Protein AF-A0A7C3RP82-F1 (afdb_monomer)

pLDDT: mean 86.02, std 13.34, range [45.97, 96.69]

Radius of gyration: 14.66 Å; Cα contacts (8 Å, |Δi|>4): 328; chains: 1; bounding box: 41×36×33 Å

Mean predicted aligned error: 5.94 Å

Nearest PDB structures (foldseek):
  3d4e-assembly1_A  TM=3.404E-01  e=4.950E-01  Streptococcus mutans
  2iii-assembly1_A-2  TM=3.886E-01  e=8.144E-01  Aquifex aeolicus VF5
  2h36-assembly1_X  TM=4.918E-01  e=2.602E+00  Sulfolobus islandicus filamentous virus
  6mjp-assembly1_G  TM=3.524E-01  e=1.074E+00  Vibrio cholerae

Sequence (155 aa):
MPLLPSTRAGHPHVSSFLGVSFGESLDDVHEKYPTGREETSPYGAPAYRIDEVSAGNVRYNSVVYEFADGAGMQLVYARFAPGSADYLLKELKGALGEPVSMRSALGKAHDSVEATWLLPEGELVKYDSELDRLAILGPRGEGLREDIRLRDKLI

Secondary structure (DSSP, 8-state):
---EEEEETTEEEEEEETTEETT--HHHHHHH-TT-EEEE-TTS-EEEEEEEEEETTEEEEEEEEEEETTTEEEEEEEEE-GGGHHHHHHHHHHHH-S-SEEEEE-SSSS-EEEEEEE-TTS-EEEEETTTTEEEEE-TT-GGGHHHHHHHTT--

Solvent-accessible surface area (backbone atoms only — not comparable to full-atom values): 8392 Å² total; per-residue (Å²): 86,53,72,45,56,44,68,59,96,86,38,50,44,80,51,30,53,64,82,46,38,60,47,39,46,71,67,61,50,40,72,76,39,75,86,41,44,82,48,66,41,94,83,66,38,53,23,40,37,41,63,72,47,66,25,89,80,30,39,25,56,30,39,34,39,30,35,38,89,100,47,21,27,17,35,38,47,31,32,43,38,82,91,14,44,71,56,45,53,50,50,48,38,73,48,61,44,80,55,82,42,75,48,73,48,85,83,55,104,55,75,28,40,39,37,31,38,76,37,89,74,61,25,38,40,41,39,30,51,76,78,27,35,39,36,38,35,32,64,79,16,74,89,50,56,62,42,57,61,46,63,68,63,78,110

Structure (mmCIF, N/CA/C/O backbone):
data_AF-A0A7C3RP82-F1
#
_entry.id   AF-A0A7C3RP82-F1
#
loop_
_atom_site.group_PDB
_atom_site.id
_atom_site.type_symbol
_atom_site.label_atom_id
_atom_site.label_alt_id
_atom_site.label_comp_id
_atom_site.label_asym_id
_atom_site.label_entity_id
_atom_site.label_seq_id
_atom_site.pdbx_PDB_ins_code
_atom_site.Cartn_x
_atom_site.Cartn_y
_atom_site.Cartn_z
_atom_site.occupancy
_atom_site.B_iso_or_equiv
_atom_site.auth_seq_id
_atom_site.auth_comp_id
_atom_site.auth_asym_id
_atom_site.auth_atom_id
_atom_site.pdbx_PDB_model_num
ATOM 1 N N . MET A 1 1 ? -9.711 -1.316 -9.323 1.00 46.00 1 MET A N 1
ATOM 2 C CA . MET A 1 1 ? -9.472 0.128 -9.100 1.00 46.00 1 MET A CA 1
ATOM 3 C C . MET A 1 1 ? -8.001 0.308 -8.760 1.00 46.00 1 MET A C 1
ATOM 5 O O . MET A 1 1 ? -7.582 -0.371 -7.838 1.00 46.00 1 MET A O 1
ATOM 9 N N . PRO A 1 2 ? -7.214 1.101 -9.506 1.00 46.34 2 PRO A N 1
ATOM 10 C CA . PRO A 1 2 ? -5.793 1.327 -9.206 1.00 46.34 2 PRO A CA 1
ATOM 11 C C . PRO A 1 2 ? -5.599 2.117 -7.903 1.00 46.34 2 PRO A C 1
ATOM 13 O O . PRO A 1 2 ? -6.561 2.661 -7.358 1.00 46.34 2 PRO A O 1
ATOM 16 N N . LEU A 1 3 ? -4.355 2.169 -7.410 1.00 53.47 3 LEU A N 1
ATOM 17 C CA . LEU A 1 3 ? -3.883 3.230 -6.512 1.00 53.47 3 LEU A CA 1
ATOM 18 C C . LEU A 1 3 ? -4.456 4.564 -6.999 1.00 53.47 3 LEU A C 1
ATOM 20 O O . LEU A 1 3 ? -4.248 4.915 -8.159 1.00 53.47 3 LEU A O 1
ATOM 24 N N . LEU A 1 4 ? -5.191 5.285 -6.151 1.00 54.09 4 LEU A N 1
ATOM 25 C CA . LEU A 1 4 ? -5.637 6.639 -6.471 1.00 54.09 4 LEU A CA 1
ATOM 26 C C . LEU A 1 4 ? -4.710 7.619 -5.746 1.00 54.09 4 LEU A C 1
ATOM 28 O O . LEU A 1 4 ? -5.020 8.056 -4.628 1.00 54.09 4 LEU A O 1
ATOM 32 N N . PRO A 1 5 ? -3.551 7.961 -6.345 1.00 50.88 5 PRO A N 1
ATOM 33 C CA . PRO A 1 5 ? -2.870 9.176 -5.950 1.00 50.88 5 PRO A CA 1
ATOM 34 C C . PRO A 1 5 ? -3.846 10.316 -6.199 1.00 50.88 5 PRO A C 1
ATOM 36 O O . PRO A 1 5 ? -4.423 10.457 -7.278 1.00 50.88 5 PRO A O 1
ATOM 39 N N . SER A 1 6 ? -4.058 11.113 -5.173 1.00 53.56 6 SER A N 1
ATOM 40 C CA . SER A 1 6 ? -4.720 12.390 -5.350 1.00 53.56 6 SER A CA 1
ATOM 41 C C . SER A 1 6 ? -3.654 13.462 -5.153 1.00 53.56 6 SER A C 1
ATOM 43 O O . SER A 1 6 ? -2.613 13.234 -4.537 1.00 53.56 6 SER A O 1
ATOM 45 N N . THR A 1 7 ? -3.868 14.649 -5.701 1.00 49.59 7 THR A N 1
ATOM 46 C CA . THR A 1 7 ? -3.052 15.818 -5.366 1.00 49.59 7 THR A CA 1
ATOM 47 C C . THR A 1 7 ? -3.811 16.617 -4.324 1.00 49.59 7 THR A C 1
ATOM 49 O O . THR A 1 7 ? -4.919 17.077 -4.603 1.00 49.59 7 THR A O 1
ATOM 52 N N . ARG A 1 8 ? -3.246 16.795 -3.130 1.00 54.66 8 ARG A N 1
ATOM 53 C CA . ARG A 1 8 ? -3.816 17.677 -2.108 1.00 54.66 8 ARG A CA 1
ATOM 54 C C . ARG A 1 8 ? -2.920 18.895 -2.041 1.00 54.66 8 ARG A C 1
ATOM 56 O O . ARG A 1 8 ? -1.713 18.765 -1.885 1.00 54.66 8 ARG A O 1
ATOM 63 N N . ALA A 1 9 ? -3.501 20.068 -2.280 1.00 57.47 9 ALA A N 1
ATOM 64 C CA . ALA A 1 9 ? -2.766 21.334 -2.329 1.00 57.47 9 ALA A CA 1
ATOM 65 C C . ALA A 1 9 ? -1.531 21.331 -3.269 1.00 57.47 9 ALA A C 1
ATOM 67 O O . ALA A 1 9 ? -0.564 22.040 -3.018 1.00 57.47 9 ALA A O 1
ATOM 68 N N . GLY A 1 10 ? -1.555 20.542 -4.353 1.00 63.25 10 GLY A N 1
ATOM 69 C CA . GLY A 1 10 ? -0.448 20.453 -5.319 1.00 63.25 10 GLY A CA 1
ATOM 70 C C . GLY A 1 10 ? 0.678 19.479 -4.947 1.00 63.25 10 GLY A C 1
ATOM 71 O O . GLY A 1 10 ? 1.632 19.357 -5.710 1.00 63.25 10 GLY A O 1
ATOM 72 N N . HIS A 1 11 ? 0.558 18.755 -3.831 1.00 69.50 11 HIS A N 1
ATOM 73 C CA . HIS A 1 11 ? 1.520 17.738 -3.412 1.00 69.50 11 HIS A CA 1
ATOM 74 C C . HIS A 1 11 ? 0.978 16.313 -3.625 1.00 69.50 11 HIS A C 1
ATOM 76 O O . HIS A 1 11 ? -0.228 16.082 -3.443 1.00 69.50 11 HIS A O 1
ATOM 82 N N . PRO A 1 12 ? 1.840 15.355 -4.019 1.00 80.00 12 PRO A N 1
ATOM 83 C CA . PRO A 1 12 ? 1.461 13.949 -4.086 1.00 80.00 12 PRO A CA 1
ATOM 84 C C . PRO A 1 12 ? 1.156 13.425 -2.678 1.00 80.00 12 PRO A C 1
ATOM 86 O O . PRO A 1 12 ? 1.948 13.628 -1.760 1.00 80.00 12 PRO A O 1
ATOM 89 N N . HIS A 1 13 ? 0.021 12.744 -2.526 1.00 81.56 13 HIS A N 1
ATOM 90 C CA . HIS A 1 13 ? -0.364 12.030 -1.304 1.00 81.56 13 HIS A CA 1
ATOM 91 C C . HIS A 1 13 ? -1.051 10.710 -1.666 1.00 81.56 13 HIS A C 1
ATOM 93 O O .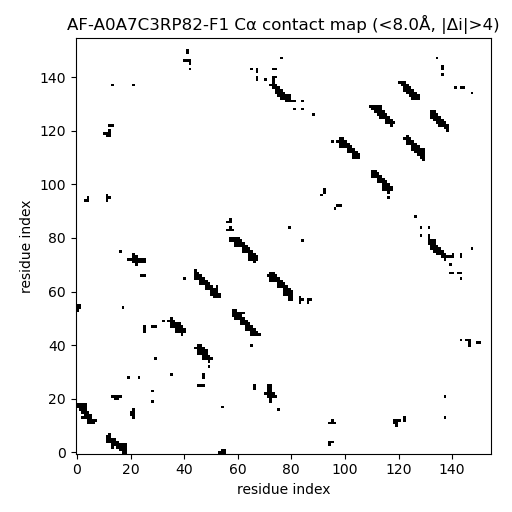 HIS A 1 13 ? -1.602 10.564 -2.767 1.00 81.56 13 HIS A O 1
ATOM 99 N N . VAL A 1 14 ? -1.049 9.748 -0.738 1.00 83.88 14 VAL A N 1
ATOM 100 C CA . VAL A 1 14 ? -1.800 8.498 -0.920 1.00 83.88 14 VAL A CA 1
ATOM 101 C C . VAL A 1 14 ? -3.121 8.592 -0.170 1.00 83.88 14 VAL A C 1
ATOM 103 O O . VAL A 1 14 ? -3.167 8.559 1.053 1.00 83.88 14 VAL A O 1
ATOM 106 N N . SER A 1 15 ? -4.215 8.707 -0.921 1.00 86.56 15 SER A N 1
ATOM 107 C CA . SER A 1 15 ? -5.563 8.826 -0.348 1.00 86.56 15 SER A CA 1
ATOM 108 C C . SER A 1 15 ? -6.221 7.470 -0.086 1.00 86.56 15 SER A C 1
ATOM 110 O O . SER A 1 15 ? -6.952 7.300 0.888 1.00 86.56 15 SER A O 1
ATOM 112 N N . SER A 1 16 ? -5.950 6.488 -0.950 1.00 90.69 16 SER A N 1
ATOM 113 C CA . SER A 1 16 ? -6.555 5.160 -0.897 1.00 90.69 16 SER A CA 1
ATOM 114 C C . SER A 1 16 ? -5.736 4.115 -1.658 1.00 90.69 16 SER A C 1
ATOM 116 O O . SER A 1 16 ? -4.921 4.442 -2.526 1.00 90.69 16 SER A O 1
ATOM 118 N N . PHE A 1 17 ? -5.989 2.843 -1.357 1.00 92.25 17 PHE A N 1
ATOM 119 C CA . PHE A 1 17 ? -5.424 1.688 -2.043 1.00 92.25 17 PHE A CA 1
ATOM 120 C C . PHE A 1 17 ? -6.518 0.668 -2.366 1.00 92.25 17 PHE A C 1
ATOM 122 O O . PHE A 1 17 ? -7.190 0.165 -1.466 1.00 92.25 17 PHE A O 1
ATOM 129 N N . LEU A 1 18 ? -6.709 0.365 -3.656 1.00 91.94 18 LEU A N 1
ATOM 130 C CA . LEU A 1 18 ? -7.798 -0.495 -4.147 1.00 91.94 18 LEU A CA 1
ATOM 131 C C . LEU A 1 18 ? -9.172 -0.072 -3.591 1.00 91.94 18 LEU A C 1
ATOM 133 O O . LEU A 1 18 ? -9.977 -0.894 -3.168 1.00 91.94 18 LEU A O 1
ATOM 137 N N . GLY A 1 19 ? -9.436 1.234 -3.553 1.00 90.00 19 GLY A N 1
ATOM 138 C CA . GLY A 1 19 ? -10.70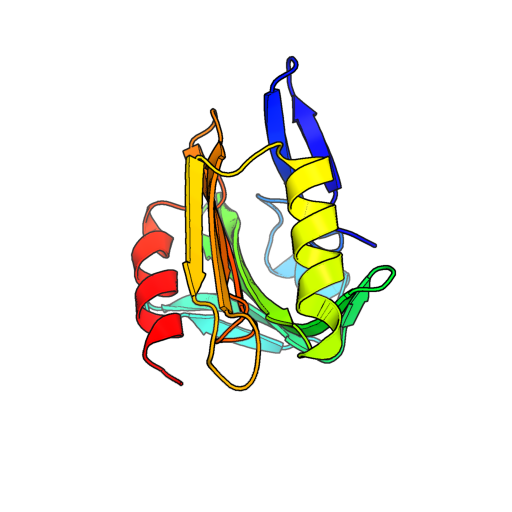2 1.778 -3.062 1.00 90.00 19 GLY A CA 1
ATOM 139 C C . GLY A 1 19 ? -10.871 1.788 -1.539 1.00 90.00 19 GLY A C 1
ATOM 140 O O . GLY A 1 19 ? -11.918 2.240 -1.091 1.00 90.00 19 GLY A O 1
ATOM 141 N N . VAL A 1 20 ? -9.885 1.339 -0.751 1.00 93.25 20 VAL A N 1
ATOM 142 C CA . VAL A 1 20 ? -9.858 1.505 0.715 1.00 93.25 20 VAL A CA 1
ATOM 143 C C . VAL A 1 20 ? -9.075 2.761 1.072 1.00 93.25 20 VAL A C 1
ATOM 145 O O . VAL A 1 20 ? -7.910 2.887 0.695 1.00 93.25 20 VAL A O 1
ATOM 148 N N . SER A 1 21 ? -9.698 3.694 1.781 1.00 94.62 21 SER A N 1
ATOM 149 C CA . SER A 1 21 ? -9.123 5.002 2.108 1.00 94.62 21 SER A CA 1
ATOM 150 C C . SER A 1 21 ? -8.275 4.952 3.373 1.00 94.62 21 SER A C 1
ATOM 152 O O . SER A 1 21 ? -8.630 4.279 4.337 1.00 94.62 21 SER A O 1
ATOM 154 N N . PHE A 1 22 ? -7.174 5.704 3.417 1.00 92.56 22 PHE A N 1
ATOM 155 C CA . PHE A 1 22 ? -6.432 5.879 4.668 1.00 92.56 22 PHE A CA 1
ATOM 156 C C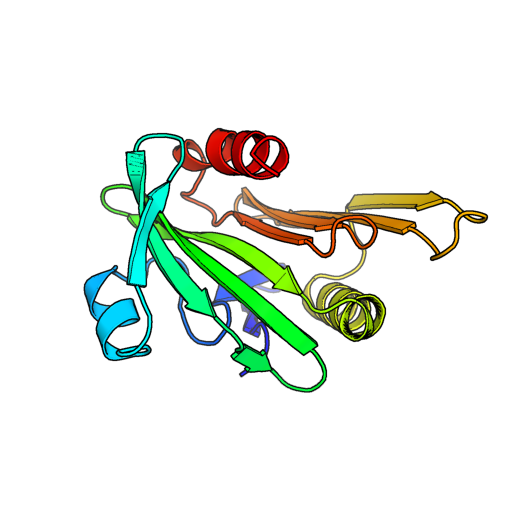 . PHE A 1 22 ? -7.333 6.583 5.689 1.00 92.56 22 PHE A C 1
ATOM 158 O O . PHE A 1 22 ? -7.786 7.703 5.457 1.00 92.56 22 PHE A O 1
ATOM 165 N N . GLY A 1 23 ? -7.609 5.924 6.815 1.00 93.94 23 GLY A N 1
ATOM 166 C CA . GLY A 1 23 ? -8.621 6.350 7.785 1.00 93.94 23 GLY A CA 1
ATOM 167 C C . GLY A 1 23 ? -9.929 5.558 7.776 1.00 93.94 23 GLY A C 1
ATOM 168 O O . GLY A 1 23 ? -10.723 5.734 8.694 1.00 93.94 23 GLY A O 1
ATOM 169 N N . GLU A 1 24 ? -10.146 4.692 6.787 1.00 95.50 24 GLU A N 1
ATOM 170 C CA . GLU A 1 24 ? -11.337 3.841 6.689 1.00 95.50 24 GLU A CA 1
ATOM 171 C C . GLU A 1 24 ? -11.346 2.769 7.792 1.00 95.50 24 GLU A C 1
ATOM 173 O O . GLU A 1 24 ? -10.284 2.293 8.207 1.00 95.50 24 GLU A O 1
ATOM 178 N N . SER A 1 25 ? -12.527 2.429 8.317 1.00 95.69 25 SER A N 1
ATOM 179 C CA . SER A 1 25 ? -12.650 1.476 9.425 1.00 95.69 25 SER A CA 1
ATOM 180 C C . SER A 1 25 ? -12.529 0.026 8.948 1.00 95.69 25 SER A C 1
ATOM 182 O O . SER A 1 25 ? -12.683 -0.266 7.764 1.00 95.69 25 SER A O 1
ATOM 184 N N . LEU A 1 26 ? -12.240 -0.896 9.871 1.00 94.38 26 LEU A N 1
ATOM 185 C CA . LEU A 1 26 ? -12.205 -2.329 9.559 1.00 94.38 26 LEU A CA 1
ATOM 186 C C . LEU A 1 26 ? -13.563 -2.822 9.039 1.00 94.38 26 LEU A C 1
ATOM 188 O O . LEU A 1 26 ? -13.599 -3.561 8.058 1.00 94.38 26 LEU A O 1
ATOM 192 N N . ASP A 1 27 ? -14.653 -2.359 9.651 1.00 94.31 27 ASP A N 1
ATOM 193 C CA . ASP A 1 27 ? -16.019 -2.734 9.281 1.00 94.31 27 ASP A CA 1
ATOM 194 C C . ASP A 1 27 ? -16.349 -2.292 7.845 1.00 94.31 27 ASP A C 1
ATOM 196 O O . ASP A 1 27 ? -16.819 -3.098 7.044 1.00 94.31 27 ASP A O 1
ATOM 200 N N . ASP A 1 28 ? -15.999 -1.057 7.468 1.00 94.88 28 ASP A N 1
ATOM 201 C CA . ASP A 1 28 ? -16.208 -0.554 6.100 1.00 94.88 28 ASP A CA 1
ATOM 202 C C . ASP A 1 28 ? -15.412 -1.370 5.061 1.00 94.88 28 ASP A C 1
ATOM 204 O O . ASP A 1 28 ? -15.894 -1.668 3.961 1.00 94.88 28 ASP A O 1
ATOM 208 N N . VAL A 1 29 ? -14.179 -1.763 5.406 1.00 94.44 29 VAL A N 1
ATOM 209 C CA . VAL A 1 29 ? -13.337 -2.600 4.539 1.00 94.44 29 VAL A CA 1
ATOM 210 C C . VAL A 1 29 ? -13.928 -3.997 4.387 1.00 94.44 29 VAL A C 1
ATOM 212 O O . VAL A 1 29 ? -13.935 -4.531 3.275 1.00 94.44 29 VAL A O 1
ATOM 215 N N . HIS A 1 30 ? -14.452 -4.567 5.472 1.00 94.31 30 HIS A N 1
ATOM 216 C CA . HIS A 1 30 ? -15.141 -5.851 5.458 1.00 94.31 30 HIS A CA 1
ATOM 217 C C . HIS A 1 30 ? -16.367 -5.800 4.538 1.00 94.31 30 HIS A C 1
ATOM 219 O O . HIS A 1 30 ? -16.529 -6.672 3.685 1.00 94.31 30 HIS A O 1
ATOM 225 N N . GLU A 1 31 ? -17.204 -4.764 4.645 1.00 94.25 31 GLU A N 1
ATOM 226 C CA . GLU A 1 31 ? -18.374 -4.594 3.774 1.00 94.25 31 GLU A CA 1
ATOM 227 C C . GLU A 1 31 ? -17.989 -4.489 2.292 1.00 94.25 31 GLU A C 1
ATOM 229 O O . GLU A 1 31 ? -18.664 -5.045 1.420 1.00 94.25 31 GLU A O 1
ATOM 234 N N . LYS A 1 32 ? -16.877 -3.807 1.995 1.00 93.25 32 LYS A N 1
ATOM 235 C CA . LYS A 1 32 ? -16.362 -3.644 0.629 1.00 93.25 32 LYS A CA 1
ATOM 236 C C . LYS A 1 32 ? -15.779 -4.936 0.056 1.00 93.25 32 LYS A C 1
ATOM 238 O O . LYS A 1 32 ? -15.882 -5.173 -1.149 1.00 93.25 32 LYS A O 1
ATOM 243 N N . TYR A 1 33 ? -15.177 -5.763 0.905 1.00 93.69 33 TYR A N 1
ATOM 244 C CA . TYR A 1 33 ? -14.505 -7.001 0.528 1.00 93.69 33 TYR A CA 1
ATOM 245 C C . TYR A 1 33 ? -14.983 -8.183 1.380 1.00 93.69 33 TYR A C 1
ATOM 247 O O . TYR A 1 33 ? -14.184 -8.754 2.112 1.00 93.69 33 TYR A O 1
ATOM 255 N N . PRO A 1 34 ? -16.240 -8.640 1.236 1.00 92.75 34 PRO A N 1
ATOM 256 C CA . PRO A 1 34 ? -16.841 -9.626 2.144 1.00 92.75 34 PRO A CA 1
ATOM 257 C C . PRO A 1 34 ? -16.182 -11.015 2.103 1.00 92.75 34 PRO A C 1
ATOM 259 O O . PRO A 1 34 ? -16.449 -11.859 2.952 1.00 92.75 34 PRO A O 1
ATOM 262 N N . THR A 1 35 ? -15.343 -11.285 1.100 1.00 93.00 35 THR A N 1
ATOM 263 C CA . THR A 1 35 ? -14.570 -12.530 0.972 1.00 93.00 35 THR A CA 1
ATOM 264 C C . THR A 1 35 ? -13.160 -12.426 1.552 1.00 93.00 35 THR A C 1
ATOM 266 O O . THR A 1 35 ? -12.386 -13.376 1.432 1.00 93.00 35 THR A O 1
ATOM 269 N N . GLY A 1 36 ? -12.783 -11.271 2.102 1.00 94.31 36 GLY A N 1
ATOM 270 C CA . GLY A 1 36 ? -11.526 -11.113 2.814 1.00 94.31 36 GLY A CA 1
ATOM 271 C C . GLY A 1 36 ? -11.550 -11.815 4.169 1.00 94.31 36 GLY A C 1
ATOM 272 O O . GLY A 1 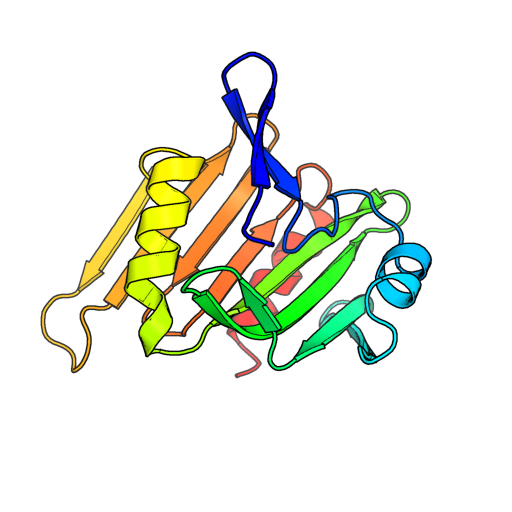36 ? -12.537 -12.430 4.574 1.00 94.31 36 GLY A O 1
ATOM 273 N N . ARG A 1 37 ? -10.424 -11.747 4.872 1.00 96.69 37 ARG A N 1
ATOM 274 C CA . ARG A 1 37 ? -10.274 -12.338 6.200 1.00 96.69 37 ARG A CA 1
ATOM 275 C C . ARG A 1 37 ? -9.645 -11.358 7.166 1.00 96.69 37 ARG A C 1
ATOM 277 O O . ARG A 1 37 ? -8.658 -10.703 6.840 1.00 96.69 37 ARG A O 1
ATOM 284 N N . GLU A 1 38 ? -10.188 -11.314 8.370 1.00 94.81 38 GLU A N 1
ATOM 285 C CA . GLU A 1 38 ? -9.531 -10.651 9.486 1.00 94.81 38 GLU A CA 1
ATOM 286 C C . GLU A 1 38 ? -8.276 -11.434 9.882 1.00 94.81 38 GLU A C 1
ATOM 288 O O . GLU A 1 38 ? -8.264 -12.665 9.945 1.00 94.81 38 GLU A O 1
ATOM 293 N N . GLU A 1 39 ? -7.202 -10.698 10.124 1.00 93.19 39 GLU A N 1
ATOM 294 C CA . GLU A 1 39 ? -5.927 -11.193 10.618 1.00 93.19 39 GLU A CA 1
ATOM 295 C C . GLU A 1 39 ? -5.459 -10.272 11.754 1.00 93.19 39 GLU A C 1
ATOM 297 O O . GLU A 1 39 ? -6.038 -9.222 12.035 1.00 93.19 39 GLU A O 1
ATOM 302 N N . THR A 1 40 ? -4.377 -10.656 12.41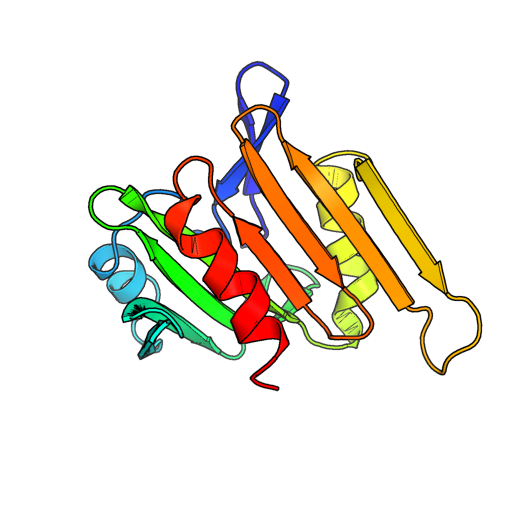6 1.00 88.50 40 THR A N 1
ATOM 303 C CA . THR A 1 40 ? -3.699 -9.801 13.388 1.00 88.50 40 THR A CA 1
ATOM 304 C C . THR A 1 40 ? -2.304 -9.500 12.866 1.00 88.50 40 THR A C 1
ATOM 306 O O . THR A 1 40 ? -1.605 -10.404 12.400 1.00 88.50 40 THR A O 1
ATOM 309 N N . SER A 1 41 ? -1.906 -8.228 12.901 1.00 82.94 41 SER A N 1
ATOM 310 C CA . SER A 1 41 ? -0.560 -7.812 12.527 1.00 82.94 41 SER A CA 1
ATOM 311 C C . SER A 1 41 ? 0.485 -8.462 13.441 1.00 82.94 41 SER A C 1
ATOM 313 O O . SER A 1 41 ? 0.159 -8.885 14.557 1.00 82.94 41 SER A O 1
ATOM 315 N N . PRO A 1 42 ? 1.760 -8.532 13.022 1.00 80.56 42 PRO A N 1
ATOM 316 C CA . PRO A 1 42 ? 2.830 -9.037 13.877 1.00 80.56 42 PRO A CA 1
ATOM 317 C C . PRO A 1 42 ? 2.908 -8.366 15.260 1.00 80.56 42 PRO A C 1
ATOM 319 O O . PRO A 1 42 ? 3.262 -9.042 16.226 1.00 80.56 42 PRO A O 1
ATOM 322 N N . TYR A 1 43 ? 2.562 -7.076 15.374 1.00 80.31 43 TYR A N 1
ATOM 323 C CA . TYR A 1 43 ? 2.512 -6.346 16.649 1.00 80.31 43 TYR A CA 1
ATOM 324 C C . TYR A 1 43 ? 1.132 -6.298 17.319 1.00 80.31 43 TYR A C 1
ATOM 326 O O . TYR A 1 43 ? 0.974 -5.632 18.343 1.00 80.31 43 TYR A O 1
ATOM 334 N N . GLY A 1 44 ? 0.145 -7.035 16.812 1.00 83.56 44 GLY A N 1
ATOM 335 C CA . GLY A 1 44 ? -1.164 -7.147 17.456 1.00 83.56 44 GLY A CA 1
ATOM 336 C C . GLY A 1 44 ? -2.225 -6.178 16.939 1.00 83.56 44 GLY A C 1
ATOM 337 O O . GLY A 1 44 ? -3.338 -6.189 17.463 1.00 83.56 44 GLY A O 1
ATOM 338 N N . ALA A 1 45 ? -1.924 -5.352 15.933 1.00 88.81 45 ALA A N 1
ATOM 339 C CA . ALA A 1 45 ? -2.914 -4.461 15.341 1.00 88.81 45 ALA A CA 1
ATOM 340 C C . ALA A 1 45 ? -3.962 -5.268 14.552 1.00 88.81 45 ALA A C 1
ATOM 342 O O . ALA A 1 45 ? -3.621 -6.290 13.943 1.00 88.81 45 ALA A O 1
ATOM 343 N N . PRO A 1 46 ? -5.234 -4.836 14.519 1.00 94.25 46 PRO A N 1
ATOM 344 C CA . PRO A 1 46 ? -6.214 -5.428 13.622 1.00 94.25 46 PRO A CA 1
ATOM 345 C C . PRO A 1 46 ? -5.732 -5.326 12.175 1.00 94.25 46 PRO A C 1
ATOM 347 O O . PRO A 1 46 ? -5.189 -4.297 11.759 1.00 94.25 46 PRO A O 1
ATOM 350 N N . ALA A 1 47 ? -5.934 -6.390 11.407 1.00 95.25 47 ALA A N 1
ATOM 351 C CA . ALA A 1 47 ? -5.595 -6.435 9.998 1.00 95.25 47 ALA A CA 1
ATOM 352 C C . ALA A 1 47 ? -6.701 -7.116 9.187 1.00 95.25 47 ALA A C 1
ATOM 354 O O . ALA A 1 47 ? -7.473 -7.921 9.701 1.00 95.25 47 ALA A O 1
ATOM 355 N N . TYR A 1 48 ? -6.764 -6.804 7.899 1.00 96.38 48 TYR A N 1
ATOM 356 C CA . TYR A 1 48 ? -7.704 -7.408 6.966 1.00 96.38 48 TYR A CA 1
ATOM 357 C C . TYR A 1 48 ? -6.991 -7.767 5.677 1.00 96.38 48 TYR A C 1
ATOM 359 O O . TYR A 1 48 ? -6.375 -6.912 5.039 1.00 96.38 48 TYR A O 1
ATOM 367 N N . ARG A 1 49 ? -7.062 -9.034 5.285 1.00 96.56 49 ARG A N 1
ATOM 368 C CA . ARG A 1 49 ? -6.414 -9.547 4.088 1.00 96.56 49 ARG A CA 1
ATOM 369 C C . ARG A 1 49 ? -7.427 -9.872 3.008 1.00 96.56 49 ARG A C 1
ATOM 371 O O . ARG A 1 49 ? -8.401 -10.582 3.241 1.00 96.56 49 ARG A O 1
ATOM 378 N N . ILE A 1 50 ? -7.114 -9.434 1.799 1.00 96.38 50 ILE A N 1
ATOM 379 C CA . ILE A 1 50 ? -7.744 -9.884 0.562 1.00 96.38 50 ILE A CA 1
ATOM 380 C C . ILE A 1 50 ? -6.693 -10.583 -0.303 1.00 96.38 50 ILE A C 1
ATOM 382 O O . ILE A 1 50 ? -5.513 -10.227 -0.270 1.00 96.38 50 ILE A O 1
ATOM 386 N N . ASP A 1 51 ? -7.107 -11.588 -1.066 1.00 95.75 51 ASP A N 1
ATOM 387 C CA . ASP A 1 51 ? -6.233 -12.353 -1.958 1.00 95.75 51 ASP A CA 1
ATOM 388 C C . ASP A 1 51 ? -6.695 -12.219 -3.414 1.00 95.75 51 ASP A C 1
ATOM 390 O O . ASP A 1 51 ? -7.853 -11.899 -3.681 1.00 95.75 51 ASP A O 1
ATOM 394 N N . GLU A 1 52 ? -5.770 -12.457 -4.345 1.00 93.69 52 GLU A N 1
ATOM 395 C CA . GLU A 1 52 ? -6.035 -12.561 -5.790 1.00 93.69 52 GLU A CA 1
ATOM 396 C C . GLU A 1 52 ? -6.808 -11.369 -6.392 1.00 93.69 52 GLU A C 1
ATOM 398 O O . GLU A 1 52 ? -7.698 -11.514 -7.233 1.00 93.69 52 GLU A O 1
ATOM 403 N N . VAL A 1 53 ? -6.441 -10.150 -5.990 1.00 93.06 53 VAL A N 1
ATOM 404 C CA . VAL A 1 53 ? -7.069 -8.913 -6.470 1.00 93.06 53 VAL A CA 1
ATOM 405 C C . VAL A 1 53 ? -6.277 -8.297 -7.621 1.00 93.06 53 VAL A C 1
ATOM 407 O O . VAL A 1 53 ? -5.049 -8.321 -7.653 1.00 93.06 53 VAL A O 1
ATOM 410 N N . SER A 1 54 ? -6.979 -7.720 -8.595 1.00 91.44 54 SER A N 1
ATOM 411 C CA . SER A 1 54 ? -6.364 -7.069 -9.757 1.00 91.44 54 SER A CA 1
ATOM 412 C C . SER A 1 54 ? -6.796 -5.612 -9.884 1.00 91.44 54 SER A C 1
ATOM 414 O O . SER A 1 54 ? -7.951 -5.254 -9.640 1.00 91.44 54 SER A O 1
ATOM 416 N N . ALA A 1 55 ? -5.873 -4.764 -10.325 1.00 87.81 55 ALA A N 1
ATOM 417 C CA . ALA A 1 55 ? -6.131 -3.369 -10.630 1.00 87.81 55 ALA A CA 1
ATOM 418 C C . ALA A 1 55 ? -5.371 -2.941 -11.886 1.00 87.81 55 ALA A C 1
ATOM 420 O O . ALA A 1 55 ? -4.149 -2.830 -11.883 1.00 87.81 55 ALA A O 1
ATOM 421 N N . GLY A 1 56 ? -6.109 -2.704 -12.973 1.00 88.12 56 GLY A N 1
ATOM 422 C CA . GLY A 1 56 ? -5.486 -2.432 -14.266 1.00 88.12 56 GLY A CA 1
ATOM 423 C C . GLY A 1 56 ? -4.601 -3.605 -14.689 1.00 88.12 56 GLY A C 1
ATOM 424 O O . GLY A 1 56 ? -5.074 -4.738 -14.752 1.00 88.12 56 GLY A O 1
ATOM 425 N N . ASN A 1 57 ? -3.319 -3.329 -14.938 1.00 90.50 57 ASN A N 1
ATOM 426 C CA . ASN A 1 57 ? -2.324 -4.336 -15.329 1.00 90.50 57 ASN A CA 1
ATOM 427 C C . ASN A 1 57 ? -1.563 -4.942 -14.137 1.00 90.50 57 ASN A C 1
ATOM 429 O O . ASN A 1 57 ? -0.711 -5.817 -14.317 1.00 90.50 57 ASN A O 1
ATOM 433 N N . VAL A 1 58 ? -1.852 -4.485 -12.918 1.00 93.12 58 VAL A N 1
ATOM 434 C CA . VAL A 1 58 ? -1.207 -4.966 -11.698 1.00 93.12 58 VAL A CA 1
ATOM 435 C C . VAL A 1 58 ? -2.078 -6.043 -11.060 1.00 93.12 58 VAL A C 1
ATOM 437 O O . VAL A 1 58 ? -3.260 -5.832 -10.783 1.00 93.12 58 VAL A O 1
ATOM 440 N N . ARG A 1 59 ? -1.488 -7.216 -10.830 1.00 94.88 59 ARG A N 1
ATOM 441 C CA . ARG A 1 59 ? -2.101 -8.323 -10.096 1.00 94.88 59 ARG A CA 1
ATOM 442 C C . ARG A 1 59 ? -1.449 -8.434 -8.730 1.00 94.88 59 ARG A C 1
ATOM 444 O O . ARG A 1 59 ? -0.224 -8.402 -8.630 1.00 94.88 59 ARG A O 1
ATOM 451 N N . TYR A 1 60 ? -2.268 -8.604 -7.704 1.00 94.75 60 TYR A N 1
ATOM 452 C CA . TYR A 1 60 ? -1.841 -8.805 -6.332 1.00 94.75 60 TYR A CA 1
ATOM 453 C C . TYR A 1 60 ? -2.222 -10.205 -5.873 1.00 94.75 60 TYR A C 1
ATOM 455 O O . TYR A 1 60 ? -3.389 -10.586 -5.907 1.00 94.75 60 TYR A O 1
ATOM 463 N N . ASN A 1 61 ? -1.225 -10.959 -5.418 1.00 95.50 61 ASN A N 1
ATOM 464 C CA . ASN A 1 61 ? -1.441 -12.254 -4.785 1.00 95.50 61 ASN A CA 1
ATOM 465 C C . ASN A 1 61 ? -2.135 -12.066 -3.432 1.00 95.50 61 ASN A C 1
ATOM 467 O O . ASN A 1 61 ? -3.029 -12.829 -3.086 1.00 95.50 61 ASN A O 1
ATOM 471 N N . SER A 1 62 ? -1.744 -11.026 -2.689 1.00 95.38 62 SER A N 1
ATOM 472 C CA . SER A 1 62 ? -2.370 -10.657 -1.420 1.00 95.38 62 SER A CA 1
ATOM 473 C C . SER A 1 62 ? -2.223 -9.171 -1.130 1.00 95.38 62 SER A C 1
ATOM 475 O O . SER A 1 62 ? -1.178 -8.589 -1.423 1.00 95.38 62 SER A O 1
ATOM 477 N N . VAL A 1 63 ? -3.211 -8.585 -0.467 1.00 96.00 63 VAL A N 1
ATOM 478 C CA . VAL A 1 63 ? -3.154 -7.237 0.101 1.00 96.00 63 VAL A CA 1
ATOM 479 C C . VAL A 1 63 ? -3.640 -7.316 1.534 1.00 96.00 63 VAL A C 1
ATOM 481 O O . VAL A 1 63 ? -4.718 -7.842 1.791 1.00 96.00 63 VAL A O 1
ATOM 484 N N . VAL A 1 64 ? -2.837 -6.807 2.459 1.00 96.12 64 VAL A N 1
ATOM 485 C CA . VAL A 1 64 ? -3.174 -6.706 3.875 1.00 96.12 64 VAL A CA 1
ATOM 486 C C . VAL A 1 64 ? -3.307 -5.236 4.233 1.00 96.12 64 VAL A C 1
ATOM 488 O O . VAL A 1 64 ? -2.382 -4.457 4.011 1.00 96.12 64 VAL A O 1
ATOM 491 N N . TYR A 1 65 ? -4.454 -4.871 4.784 1.00 96.06 65 TYR A N 1
ATOM 492 C CA . TYR A 1 65 ? -4.712 -3.580 5.403 1.00 96.06 65 TYR A CA 1
ATOM 493 C C . TYR A 1 65 ? -4.498 -3.719 6.905 1.00 96.06 65 TYR A C 1
ATOM 495 O O . TYR A 1 65 ? -5.032 -4.653 7.492 1.00 96.06 65 TYR A O 1
ATOM 503 N N . GLU A 1 66 ? -3.755 -2.816 7.535 1.00 95.56 66 GLU A N 1
ATOM 504 C CA . GLU A 1 66 ? -3.659 -2.754 8.996 1.00 95.56 66 GLU A CA 1
ATOM 505 C C . GLU A 1 66 ? -4.204 -1.441 9.533 1.00 95.56 66 GLU A C 1
ATOM 507 O O . GLU A 1 66 ? -4.076 -0.374 8.914 1.00 95.56 66 GLU A O 1
ATOM 512 N N . PHE A 1 67 ? -4.812 -1.547 10.708 1.00 94.56 67 PHE A N 1
ATOM 513 C CA . PHE A 1 67 ? -5.618 -0.500 11.304 1.00 94.56 67 PHE A CA 1
ATOM 514 C C . PHE A 1 67 ? -4.940 0.003 12.573 1.00 94.56 67 PHE A C 1
ATOM 516 O O . PHE A 1 67 ? -4.670 -0.759 13.500 1.00 94.56 67 PHE A O 1
ATOM 523 N N . ALA A 1 68 ? -4.665 1.305 12.610 1.00 92.25 68 ALA A N 1
ATOM 524 C CA . ALA A 1 68 ? -4.166 1.968 13.803 1.00 92.25 68 ALA A CA 1
ATOM 525 C C . ALA A 1 68 ? -5.339 2.361 14.710 1.00 92.25 68 ALA A C 1
ATOM 527 O O . ALA A 1 68 ? -6.390 2.808 14.232 1.00 92.25 68 ALA A O 1
ATOM 528 N N . ASP A 1 69 ? -5.143 2.231 16.021 1.00 85.44 69 ASP A N 1
ATOM 529 C CA . ASP A 1 69 ? -6.169 2.553 17.012 1.00 85.44 69 ASP A CA 1
ATOM 530 C C . ASP A 1 69 ? -6.639 4.014 16.884 1.00 85.44 69 ASP A C 1
ATOM 532 O O . ASP A 1 69 ? -5.836 4.941 16.759 1.00 85.44 69 ASP A O 1
ATOM 536 N N . GLY A 1 70 ? -7.958 4.213 16.828 1.00 86.69 70 GLY A N 1
ATOM 537 C CA . GLY A 1 70 ? -8.597 5.519 16.620 1.00 86.69 70 GLY A CA 1
ATOM 538 C C . GLY A 1 70 ? -8.312 6.216 15.276 1.00 86.69 70 GLY A C 1
ATOM 539 O O . GLY A 1 70 ? -8.795 7.330 15.056 1.00 86.69 70 GLY A O 1
ATOM 540 N N . ALA A 1 71 ? -7.545 5.602 14.368 1.00 91.19 71 ALA A N 1
ATOM 541 C CA . ALA A 1 71 ? -7.093 6.229 13.124 1.00 91.19 71 ALA A CA 1
ATOM 542 C C . ALA A 1 71 ? -7.456 5.452 11.848 1.00 91.19 71 ALA A C 1
ATOM 544 O O . ALA A 1 71 ? -7.162 5.957 10.759 1.00 91.19 71 ALA A O 1
ATOM 545 N N . GLY A 1 72 ? -8.105 4.290 11.968 1.00 94.69 72 GLY A N 1
ATOM 546 C CA . GLY A 1 72 ? -8.530 3.455 10.840 1.00 94.69 72 GLY A CA 1
ATOM 547 C C . GLY A 1 72 ? -7.347 2.845 10.086 1.00 94.69 72 GLY A C 1
ATOM 548 O O . GLY A 1 72 ? -6.249 2.725 10.631 1.00 94.69 72 GLY A O 1
ATOM 549 N N . MET A 1 73 ? -7.557 2.467 8.824 1.00 95.69 73 MET A N 1
ATOM 550 C CA . MET A 1 73 ? -6.515 1.897 7.970 1.00 95.69 73 MET A CA 1
ATOM 551 C C . MET A 1 73 ? -5.354 2.885 7.826 1.00 95.69 73 MET A C 1
ATOM 553 O O . MET A 1 73 ? -5.546 4.026 7.397 1.00 95.69 73 MET A O 1
ATOM 557 N N . GLN A 1 74 ? -4.155 2.455 8.214 1.00 95.50 74 GLN A N 1
ATOM 558 C CA . GLN A 1 74 ? -2.937 3.266 8.147 1.00 95.50 74 GLN A CA 1
ATOM 559 C C . GLN A 1 74 ? -1.752 2.531 7.517 1.00 95.50 74 GLN A C 1
ATOM 561 O O . GLN A 1 74 ? -0.729 3.164 7.265 1.00 95.50 74 GLN A O 1
ATOM 566 N N . LEU A 1 75 ? -1.865 1.237 7.226 1.00 95.00 75 LEU A N 1
ATOM 567 C CA . LEU A 1 75 ? -0.829 0.494 6.519 1.00 95.00 75 LEU A CA 1
ATOM 568 C C . LEU A 1 75 ? -1.452 -0.418 5.468 1.00 95.00 75 LEU A C 1
ATOM 570 O O . LEU A 1 75 ? -2.416 -1.130 5.727 1.00 95.00 75 LEU A O 1
ATOM 574 N N . VAL A 1 76 ? -0.850 -0.414 4.286 1.00 95.75 76 VAL A N 1
ATOM 575 C CA . VAL A 1 76 ? -1.063 -1.408 3.240 1.00 95.75 76 VAL A CA 1
ATOM 576 C C . VAL A 1 76 ? 0.219 -2.205 3.082 1.00 95.75 76 VAL A C 1
ATOM 578 O O . VAL A 1 76 ? 1.283 -1.623 2.879 1.00 95.75 76 VAL A O 1
ATOM 581 N N . TYR A 1 77 ? 0.109 -3.526 3.106 1.00 95.00 77 TYR A N 1
ATOM 582 C CA . TYR A 1 77 ? 1.177 -4.446 2.743 1.00 95.00 77 TYR A CA 1
ATOM 583 C C . TYR A 1 77 ? 0.685 -5.379 1.638 1.00 95.00 77 TYR A C 1
ATOM 585 O O . TYR A 1 77 ? -0.147 -6.257 1.865 1.00 95.00 77 TYR A O 1
ATOM 593 N N . ALA A 1 78 ? 1.179 -5.181 0.422 1.00 95.31 78 ALA A N 1
ATOM 594 C CA . ALA A 1 78 ? 0.750 -5.910 -0.758 1.00 95.31 78 ALA A CA 1
ATOM 595 C C . ALA A 1 78 ? 1.883 -6.767 -1.326 1.00 95.31 78 ALA A C 1
ATOM 597 O O . ALA A 1 78 ? 3.026 -6.321 -1.432 1.00 95.31 78 ALA A O 1
ATOM 598 N N . ARG A 1 79 ? 1.534 -7.988 -1.740 1.00 95.19 79 ARG A N 1
ATOM 599 C CA . ARG A 1 79 ? 2.377 -8.856 -2.561 1.00 95.19 79 ARG A CA 1
ATOM 600 C C . ARG A 1 79 ? 1.829 -8.875 -3.975 1.00 95.19 79 ARG A C 1
ATOM 602 O O . ARG A 1 79 ? 0.719 -9.368 -4.190 1.00 95.19 79 ARG A O 1
ATOM 609 N N . PHE A 1 80 ? 2.575 -8.330 -4.925 1.00 94.38 80 PHE A N 1
ATOM 610 C CA . PHE A 1 80 ? 2.189 -8.365 -6.332 1.00 94.38 80 PHE A CA 1
ATOM 611 C C . PHE A 1 80 ? 2.645 -9.659 -7.014 1.00 94.38 80 PHE A C 1
ATOM 613 O O . PHE A 1 80 ? 3.423 -10.433 -6.466 1.00 94.38 80 PHE A O 1
ATOM 620 N N . ALA A 1 81 ? 2.090 -9.958 -8.183 1.00 93.19 81 ALA A N 1
ATOM 621 C CA . ALA A 1 81 ? 2.575 -11.054 -9.011 1.00 93.19 81 ALA A CA 1
ATOM 622 C C . ALA A 1 81 ? 3.870 -10.624 -9.734 1.00 93.19 81 ALA A C 1
ATOM 624 O O . ALA A 1 81 ? 3.924 -9.479 -10.188 1.00 93.19 81 ALA A O 1
ATOM 625 N N . PRO A 1 82 ? 4.853 -11.518 -9.964 1.00 86.06 82 PRO A N 1
ATOM 626 C CA . PRO A 1 82 ? 6.137 -11.156 -10.584 1.00 86.06 82 PRO A CA 1
ATOM 627 C C . PRO A 1 82 ? 6.024 -10.386 -11.911 1.00 86.06 82 PRO A C 1
ATOM 629 O O . PRO A 1 82 ? 6.782 -9.463 -12.186 1.00 86.06 82 PRO A O 1
ATOM 632 N N . GLY A 1 83 ? 5.014 -10.699 -12.732 1.00 89.06 83 GLY A N 1
ATOM 633 C CA . GLY A 1 83 ? 4.756 -10.000 -14.001 1.00 89.06 83 GLY A CA 1
ATOM 634 C C . GLY A 1 83 ? 4.153 -8.593 -13.870 1.00 89.06 83 GLY A C 1
ATOM 635 O O . GLY A 1 83 ? 3.828 -7.980 -14.884 1.00 89.06 83 GLY A O 1
ATOM 636 N N . SER A 1 84 ? 3.941 -8.097 -12.651 1.00 93.31 84 SER A N 1
ATOM 637 C CA . SER A 1 84 ? 3.316 -6.800 -12.375 1.00 93.31 84 SER A CA 1
ATOM 638 C C . SER A 1 84 ? 4.289 -5.740 -11.857 1.00 93.31 84 SER A C 1
ATOM 640 O O . SER A 1 84 ? 3.890 -4.580 -11.765 1.00 93.31 84 SER A O 1
ATOM 642 N N . ALA A 1 85 ? 5.543 -6.111 -11.583 1.00 92.00 85 ALA A N 1
ATOM 643 C CA . ALA A 1 85 ? 6.593 -5.233 -11.066 1.00 92.00 85 ALA A CA 1
ATOM 644 C C . ALA A 1 85 ? 6.729 -3.927 -11.876 1.00 92.00 85 ALA A C 1
ATOM 646 O O . ALA A 1 85 ? 6.471 -2.837 -11.363 1.00 92.00 85 ALA A O 1
ATOM 647 N N . ASP A 1 86 ? 7.033 -4.031 -13.173 1.00 92.00 86 ASP A N 1
ATOM 648 C CA . ASP A 1 86 ? 7.285 -2.864 -14.030 1.00 92.00 86 ASP A CA 1
ATOM 649 C C . ASP A 1 86 ? 6.063 -1.953 -14.177 1.00 92.00 86 ASP A C 1
ATOM 651 O O . ASP A 1 86 ? 6.182 -0.724 -14.177 1.00 92.00 86 ASP A O 1
ATOM 655 N N . TYR A 1 87 ? 4.871 -2.550 -14.281 1.00 92.31 87 TYR A N 1
ATOM 656 C CA . TYR A 1 87 ? 3.618 -1.802 -14.356 1.00 92.31 87 TYR A CA 1
ATOM 657 C C . TYR A 1 87 ? 3.375 -1.018 -13.072 1.00 92.31 87 TYR A C 1
ATOM 659 O O . TYR A 1 87 ? 3.083 0.175 -13.137 1.00 92.31 87 TYR A O 1
ATOM 667 N N . LEU A 1 88 ? 3.555 -1.661 -11.919 1.00 92.88 88 LEU A N 1
ATOM 668 C CA . LEU A 1 88 ? 3.362 -1.026 -10.626 1.00 92.88 88 LEU A CA 1
ATOM 669 C C . LEU A 1 88 ? 4.388 0.084 -10.386 1.00 92.88 88 LEU A C 1
ATOM 671 O O . LEU A 1 88 ? 4.011 1.178 -9.978 1.00 92.88 88 LEU A O 1
ATOM 675 N N . LEU A 1 89 ? 5.667 -0.150 -10.691 1.00 92.88 89 LEU A N 1
ATOM 676 C CA . LEU A 1 89 ? 6.700 0.879 -10.570 1.00 92.88 89 LEU A CA 1
ATOM 677 C C . LEU A 1 89 ? 6.386 2.093 -11.454 1.00 92.88 89 LEU A C 1
ATOM 679 O O . LEU A 1 89 ? 6.532 3.236 -11.016 1.00 92.88 89 LEU A O 1
ATOM 683 N N . LYS A 1 90 ? 5.932 1.860 -12.691 1.00 92.25 90 LYS A N 1
ATOM 684 C CA . LYS A 1 90 ? 5.525 2.930 -13.609 1.00 92.25 90 LYS A CA 1
ATOM 685 C C . LYS A 1 90 ? 4.320 3.706 -13.079 1.00 92.25 90 LYS A C 1
ATOM 687 O O . LYS A 1 90 ? 4.325 4.934 -13.150 1.00 92.25 90 LYS A O 1
ATOM 692 N N . GLU A 1 91 ? 3.313 3.015 -12.549 1.00 91.06 91 GLU A N 1
ATOM 693 C CA . GLU A 1 91 ? 2.152 3.651 -11.921 1.00 91.06 91 GLU A CA 1
ATOM 694 C C . GLU A 1 91 ? 2.573 4.496 -10.714 1.00 91.06 91 GLU A C 1
ATOM 696 O O . GLU A 1 91 ? 2.194 5.660 -10.641 1.00 91.06 91 GLU A O 1
ATOM 701 N N . LEU A 1 92 ? 3.431 3.971 -9.831 1.00 92.44 92 LEU A N 1
ATOM 702 C CA . LEU A 1 92 ? 3.957 4.696 -8.670 1.00 92.44 92 LEU A CA 1
ATOM 703 C C . LEU A 1 92 ? 4.735 5.952 -9.070 1.00 92.44 92 LEU A C 1
ATOM 705 O O . LEU A 1 92 ? 4.506 7.014 -8.497 1.00 92.44 92 LEU A O 1
ATOM 709 N N . LYS A 1 93 ? 5.607 5.872 -10.080 1.00 92.81 93 LYS A N 1
ATOM 710 C CA . LYS A 1 93 ? 6.334 7.048 -10.583 1.00 92.81 93 LYS A CA 1
ATOM 711 C C . LYS A 1 93 ? 5.408 8.087 -11.211 1.00 92.81 93 LYS A C 1
ATOM 713 O O . LYS A 1 93 ? 5.572 9.280 -10.974 1.00 92.81 93 LYS A O 1
ATOM 718 N N . GLY A 1 94 ? 4.419 7.648 -11.990 1.00 89.81 94 GLY A N 1
ATOM 719 C CA . GLY A 1 94 ? 3.419 8.548 -12.572 1.00 89.81 94 GLY A CA 1
ATOM 720 C C . GLY A 1 94 ? 2.535 9.220 -11.516 1.00 89.81 94 GLY A C 1
ATOM 721 O O . GLY A 1 94 ? 2.119 10.360 -11.694 1.00 89.81 94 GLY A O 1
ATOM 722 N N . ALA A 1 95 ? 2.283 8.515 -10.415 1.00 87.12 95 ALA A N 1
ATOM 723 C CA . ALA A 1 95 ? 1.447 8.927 -9.297 1.00 87.12 95 ALA A CA 1
ATOM 724 C C . ALA A 1 95 ? 2.144 9.881 -8.316 1.00 87.12 95 ALA A C 1
ATOM 726 O O . ALA A 1 95 ? 1.567 10.877 -7.885 1.00 87.12 95 ALA A O 1
ATOM 727 N N . LEU A 1 96 ? 3.369 9.534 -7.924 1.00 89.69 96 LEU A N 1
ATOM 728 C CA . LEU A 1 96 ? 4.077 10.120 -6.785 1.00 89.69 96 LEU A CA 1
ATOM 729 C C . LEU A 1 96 ? 5.300 10.943 -7.209 1.00 89.69 96 LEU A C 1
ATOM 731 O O . LEU A 1 96 ? 5.929 11.582 -6.368 1.00 89.69 96 LEU A O 1
ATOM 735 N N . GLY A 1 97 ? 5.642 10.932 -8.500 1.00 90.56 97 GLY A N 1
ATOM 736 C CA . GLY A 1 97 ? 6.899 11.467 -9.012 1.00 90.56 97 GLY A CA 1
ATOM 737 C C . GLY A 1 97 ? 8.068 10.503 -8.801 1.00 90.56 97 GLY A C 1
ATOM 738 O O . GLY A 1 97 ? 7.891 9.315 -8.525 1.00 90.56 97 GLY A O 1
ATOM 739 N N . GLU A 1 98 ? 9.293 11.007 -8.941 1.00 92.44 98 GLU A N 1
ATOM 740 C CA . GLU A 1 98 ? 10.490 10.188 -8.731 1.00 92.44 98 GLU A CA 1
ATOM 741 C C . GLU A 1 98 ? 10.695 9.853 -7.240 1.00 92.44 98 GLU A C 1
ATOM 743 O O . GLU A 1 98 ? 10.455 10.701 -6.375 1.00 92.44 98 GLU A O 1
ATOM 748 N N . PRO A 1 99 ? 11.142 8.625 -6.917 1.00 93.81 99 PRO A N 1
ATOM 749 C CA . PRO A 1 99 ? 11.434 8.229 -5.545 1.00 93.81 99 PRO A CA 1
ATOM 750 C C . PRO A 1 99 ? 12.613 9.019 -4.968 1.00 93.81 99 PRO A C 1
ATOM 752 O O . PRO A 1 99 ? 13.569 9.352 -5.668 1.00 93.81 99 PRO A O 1
ATOM 755 N N . VAL A 1 100 ? 12.590 9.242 -3.651 1.00 93.94 100 VAL A N 1
ATOM 756 C CA . VAL A 1 100 ? 13.696 9.895 -2.925 1.00 93.94 100 VAL A CA 1
ATOM 757 C C . VAL A 1 100 ? 14.909 8.974 -2.764 1.00 93.94 100 VAL A C 1
ATOM 759 O O . VAL A 1 100 ? 16.024 9.439 -2.544 1.00 93.94 100 VAL A O 1
ATOM 762 N N . SER A 1 101 ? 14.698 7.661 -2.869 1.00 92.75 101 SER A N 1
ATOM 763 C CA . SER A 1 101 ? 15.748 6.645 -2.886 1.00 92.75 101 SER A CA 1
ATOM 764 C C . SER A 1 101 ? 15.372 5.556 -3.878 1.00 92.75 101 SER A C 1
ATOM 766 O O . SER A 1 101 ? 14.266 5.024 -3.814 1.00 92.75 101 SER A O 1
ATOM 768 N N . MET A 1 102 ? 16.299 5.200 -4.765 1.00 91.56 102 MET A N 1
ATOM 769 C CA . MET A 1 102 ? 16.135 4.105 -5.716 1.00 91.56 102 MET A CA 1
ATOM 770 C C . MET A 1 102 ? 17.441 3.326 -5.819 1.00 91.56 102 MET A C 1
ATOM 772 O O . MET A 1 102 ? 18.507 3.914 -6.005 1.00 91.56 102 MET A O 1
ATOM 776 N N . ARG A 1 103 ? 17.360 2.005 -5.694 1.00 88.44 103 ARG A N 1
ATOM 777 C CA . ARG A 1 103 ? 18.472 1.087 -5.930 1.00 88.44 103 ARG A CA 1
ATOM 778 C C . ARG A 1 103 ? 18.062 0.131 -7.029 1.00 88.44 103 ARG A C 1
ATOM 780 O O . ARG A 1 103 ? 16.945 -0.372 -7.031 1.00 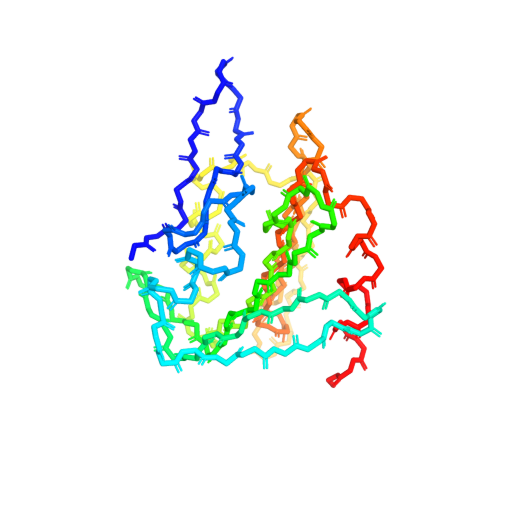88.44 103 ARG A O 1
ATOM 787 N N . SER A 1 104 ? 18.974 -0.095 -7.959 1.00 82.62 104 SER A N 1
ATOM 788 C CA . SER A 1 104 ? 18.820 -1.105 -8.993 1.00 82.62 104 SER A CA 1
ATOM 789 C C . SER A 1 104 ? 20.061 -1.978 -8.977 1.00 82.62 104 SER A C 1
ATOM 791 O O . SER A 1 104 ? 21.178 -1.453 -8.975 1.00 82.62 104 SER A O 1
ATOM 793 N N . ALA A 1 105 ? 19.870 -3.292 -8.932 1.00 73.38 105 ALA A N 1
ATOM 794 C CA . ALA A 1 105 ? 20.946 -4.235 -9.179 1.00 73.38 105 ALA A CA 1
ATOM 795 C C . ALA A 1 105 ? 20.710 -4.906 -10.532 1.00 73.38 105 ALA A C 1
ATOM 797 O O . ALA A 1 105 ? 19.716 -5.597 -10.742 1.00 73.38 105 ALA A O 1
ATOM 798 N N . LEU A 1 106 ? 21.655 -4.690 -11.443 1.00 59.56 106 LEU A N 1
ATOM 799 C CA . LEU A 1 106 ? 21.723 -5.378 -12.727 1.00 59.56 106 LEU A CA 1
ATOM 800 C C . LEU A 1 106 ? 22.498 -6.687 -12.533 1.00 59.56 106 LEU A C 1
ATOM 802 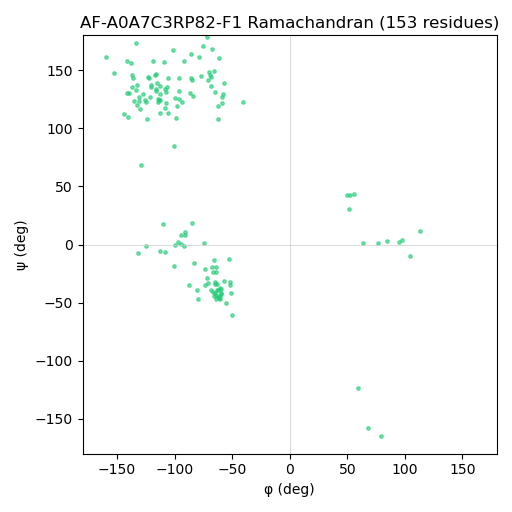O O . LEU A 1 106 ? 23.603 -6.673 -11.986 1.00 59.56 106 LEU A O 1
ATOM 806 N N . GLY A 1 107 ? 21.947 -7.810 -13.005 1.00 51.53 107 GLY A N 1
ATOM 807 C CA . GLY A 1 107 ? 22.697 -9.069 -13.129 1.00 51.53 107 GLY A CA 1
ATOM 808 C C . GLY A 1 107 ? 22.284 -10.237 -12.225 1.00 51.53 107 GLY A C 1
ATOM 809 O O . GLY A 1 107 ? 23.003 -11.236 -12.186 1.00 51.53 107 GLY A O 1
ATOM 810 N N . LYS A 1 108 ? 21.136 -10.176 -11.540 1.00 46.19 108 LYS A N 1
ATOM 811 C CA . LYS A 1 108 ? 20.428 -11.389 -11.084 1.00 46.19 108 LYS A CA 1
ATOM 812 C C . LYS A 1 108 ? 19.255 -11.682 -12.024 1.00 46.19 108 LYS A C 1
ATOM 814 O O . LYS A 1 108 ? 18.931 -10.860 -12.867 1.00 46.19 108 LYS A O 1
ATOM 819 N N . ALA A 1 109 ? 18.668 -12.878 -11.926 1.00 50.69 109 ALA A N 1
ATOM 820 C CA . ALA A 1 109 ? 17.678 -13.426 -12.868 1.00 50.69 109 ALA A CA 1
ATOM 821 C C . ALA A 1 109 ? 16.456 -12.521 -13.166 1.00 50.69 109 ALA A C 1
ATOM 823 O O . ALA A 1 109 ? 15.749 -12.777 -14.135 1.00 50.69 109 ALA A O 1
ATOM 824 N N . HIS A 1 110 ? 16.254 -11.460 -12.380 1.00 56.81 110 HIS A N 1
ATOM 825 C CA . HIS A 1 110 ? 15.419 -10.302 -12.678 1.00 56.81 110 HIS A CA 1
ATOM 826 C C . HIS A 1 110 ? 16.164 -9.027 -12.254 1.00 56.81 110 HIS A C 1
ATOM 828 O O . HIS A 1 110 ? 16.883 -9.048 -11.251 1.00 56.81 110 HIS A O 1
ATOM 834 N N . ASP A 1 111 ? 15.981 -7.928 -12.991 1.00 70.50 111 ASP A N 1
ATOM 835 C CA . ASP A 1 111 ? 16.442 -6.609 -12.553 1.00 70.50 111 ASP A CA 1
ATOM 836 C C . ASP A 1 111 ? 15.699 -6.247 -11.259 1.00 70.50 111 ASP A C 1
ATOM 838 O O . ASP A 1 111 ? 14.488 -6.002 -11.256 1.00 70.50 111 ASP A O 1
ATOM 842 N N . SER A 1 112 ? 16.411 -6.273 -10.131 1.00 85.06 112 SER A N 1
ATOM 843 C CA . SER A 1 112 ? 15.831 -5.950 -8.831 1.00 85.06 112 SER A CA 1
ATOM 844 C C . SER A 1 112 ? 15.853 -4.443 -8.634 1.00 85.06 112 SER A C 1
ATOM 846 O O . SER A 1 112 ? 16.894 -3.790 -8.771 1.00 85.06 112 SER A O 1
ATOM 848 N N . VAL A 1 113 ? 14.696 -3.887 -8.302 1.00 91.81 113 VAL A N 1
ATOM 849 C CA . VAL A 1 113 ? 14.497 -2.470 -8.047 1.00 91.81 113 VAL A CA 1
ATOM 850 C C . VAL A 1 113 ? 13.871 -2.310 -6.675 1.00 91.81 113 VAL A C 1
ATOM 852 O O . VAL A 1 113 ? 12.767 -2.786 -6.422 1.00 91.81 113 VAL A O 1
ATOM 855 N N . GLU A 1 114 ? 14.557 -1.553 -5.830 1.00 93.94 114 GLU A N 1
ATOM 856 C CA . GLU A 1 114 ? 14.011 -1.025 -4.589 1.00 93.94 114 GLU A CA 1
ATOM 857 C C . GLU A 1 114 ? 13.786 0.474 -4.762 1.00 93.94 114 GLU A C 1
ATOM 859 O O . GLU A 1 114 ? 14.681 1.202 -5.204 1.00 93.94 114 GLU A O 1
ATOM 864 N N . ALA A 1 115 ? 12.602 0.959 -4.404 1.00 94.69 115 ALA A N 1
ATOM 865 C CA . ALA A 1 115 ? 12.268 2.374 -4.472 1.00 94.69 115 ALA A CA 1
ATOM 866 C C . ALA A 1 115 ? 11.533 2.825 -3.210 1.00 94.69 115 ALA A C 1
ATOM 868 O O . ALA A 1 115 ? 10.745 2.087 -2.619 1.00 94.69 115 ALA A O 1
ATOM 869 N N . THR A 1 116 ? 11.807 4.049 -2.769 1.00 95.75 116 THR A N 1
ATOM 870 C CA . THR A 1 116 ? 11.164 4.654 -1.602 1.00 95.75 116 THR A CA 1
ATOM 871 C C . THR A 1 116 ? 10.726 6.077 -1.905 1.00 95.75 116 THR A C 1
ATOM 873 O O . THR A 1 116 ? 11.523 6.882 -2.390 1.00 95.75 116 THR A O 1
ATOM 876 N N . TRP A 1 117 ? 9.486 6.401 -1.547 1.00 94.81 117 TRP A N 1
ATOM 877 C CA . TRP A 1 117 ? 8.955 7.760 -1.513 1.00 94.81 117 TRP A CA 1
ATOM 878 C C . TRP A 1 117 ? 8.679 8.158 -0.067 1.00 94.81 117 TRP A C 1
ATOM 880 O O . TRP A 1 117 ? 8.121 7.377 0.705 1.00 94.81 117 TRP A O 1
ATOM 890 N N . LEU A 1 118 ? 9.065 9.385 0.273 1.00 92.94 118 LEU A N 1
ATOM 891 C CA . LEU A 1 118 ? 8.652 10.074 1.489 1.00 92.94 118 LEU A CA 1
ATOM 892 C C . LEU A 1 118 ? 7.784 11.244 1.047 1.00 92.94 118 LEU A C 1
ATOM 894 O O . LEU A 1 118 ? 8.278 12.140 0.360 1.00 92.94 118 LEU A O 1
ATOM 898 N N . LEU A 1 119 ? 6.496 11.189 1.371 1.00 90.94 119 LEU A N 1
ATOM 899 C CA . LEU A 1 119 ? 5.538 12.202 0.947 1.00 90.94 119 LEU A CA 1
ATOM 900 C C . LEU A 1 119 ? 5.412 13.313 2.005 1.00 90.94 119 LEU A C 1
ATOM 902 O O . LEU A 1 119 ? 5.756 13.097 3.172 1.00 90.94 119 LEU A O 1
ATOM 906 N N . PRO A 1 120 ? 4.958 14.520 1.621 1.00 85.94 120 PRO A N 1
ATOM 907 C CA . PRO A 1 120 ? 5.006 15.686 2.503 1.00 85.94 120 PRO A CA 1
ATOM 908 C C . PRO A 1 120 ? 4.151 15.594 3.773 1.00 85.94 120 PRO A C 1
ATOM 910 O O . PRO A 1 120 ? 4.471 16.278 4.742 1.00 85.94 120 PRO A O 1
ATOM 913 N N . GLU A 1 121 ? 3.093 14.774 3.796 1.00 85.44 121 GLU A N 1
ATOM 914 C CA . GLU A 1 121 ? 2.227 14.607 4.976 1.00 85.44 121 GLU A CA 1
ATOM 915 C C . GLU A 1 121 ? 2.703 13.468 5.903 1.00 85.44 121 GLU A C 1
ATOM 917 O O . GLU A 1 121 ? 2.046 13.155 6.894 1.00 85.44 121 GLU A O 1
ATOM 922 N N . GLY A 1 122 ? 3.884 12.894 5.641 1.00 85.06 122 GLY A N 1
ATOM 923 C CA . GLY A 1 122 ? 4.504 11.857 6.471 1.00 85.06 122 GLY A CA 1
ATOM 924 C C . GLY A 1 122 ? 4.274 10.431 5.973 1.00 85.06 122 GLY A C 1
ATOM 925 O O . GLY A 1 122 ? 4.722 9.483 6.622 1.00 85.06 122 GLY A O 1
ATOM 926 N N . GLU A 1 123 ? 3.623 10.258 4.821 1.00 91.50 123 GLU A N 1
ATOM 927 C CA . GLU A 1 123 ? 3.428 8.945 4.218 1.00 91.50 123 GLU A CA 1
ATOM 928 C C . GLU A 1 123 ? 4.738 8.368 3.681 1.00 91.50 123 GLU A C 1
ATOM 930 O O . GLU A 1 123 ? 5.632 9.069 3.194 1.00 91.50 123 GLU A O 1
ATOM 935 N N . LEU A 1 124 ? 4.830 7.045 3.736 1.00 93.12 124 LEU A N 1
ATOM 936 C CA . LEU A 1 124 ? 5.978 6.288 3.264 1.00 93.12 124 LEU A CA 1
ATOM 937 C C . LEU A 1 124 ? 5.494 5.237 2.277 1.00 93.12 124 LEU A C 1
ATOM 939 O O . LEU A 1 124 ? 4.679 4.393 2.631 1.00 93.12 124 LEU A O 1
ATOM 943 N N . VAL A 1 125 ? 6.053 5.240 1.071 1.00 94.75 125 VAL A N 1
ATOM 944 C CA . VAL A 1 125 ? 5.827 4.179 0.084 1.00 94.75 125 VAL A CA 1
ATOM 945 C C . VAL A 1 125 ? 7.138 3.454 -0.152 1.00 94.75 125 VAL A C 1
ATOM 947 O O . VAL A 1 125 ? 8.139 4.087 -0.484 1.00 94.75 125 VAL A O 1
ATOM 950 N N . LYS A 1 126 ? 7.138 2.133 0.012 1.00 95.00 126 LYS A N 1
ATOM 951 C CA . LYS A 1 126 ? 8.273 1.254 -0.271 1.00 95.00 126 LYS A CA 1
ATOM 952 C C . LYS A 1 126 ? 7.873 0.220 -1.305 1.00 95.00 126 LYS A C 1
ATOM 954 O O . LYS A 1 126 ? 6.887 -0.483 -1.119 1.00 95.00 126 LYS A O 1
ATOM 959 N N . TYR A 1 127 ? 8.660 0.127 -2.359 1.00 94.75 127 TYR A N 1
ATOM 960 C CA . TYR A 1 127 ? 8.511 -0.844 -3.430 1.00 94.75 127 TYR A CA 1
ATOM 961 C C . TYR A 1 127 ? 9.780 -1.689 -3.520 1.00 94.75 127 TYR A C 1
ATOM 963 O O . TYR A 1 127 ? 10.879 -1.138 -3.454 1.00 94.75 127 TYR A O 1
ATOM 971 N N . ASP A 1 128 ? 9.613 -2.994 -3.700 1.00 93.75 128 ASP A N 1
ATOM 972 C CA . ASP A 1 128 ? 10.697 -3.961 -3.852 1.00 93.75 128 ASP A CA 1
ATOM 973 C C . ASP A 1 128 ? 10.279 -5.041 -4.862 1.00 93.75 128 ASP A C 1
ATOM 975 O O . ASP A 1 128 ? 9.352 -5.815 -4.607 1.00 93.75 128 ASP A O 1
ATOM 979 N N . SER A 1 129 ? 10.936 -5.077 -6.025 1.00 92.38 129 SER A N 1
ATOM 980 C CA . SER A 1 129 ? 10.653 -6.072 -7.068 1.00 92.38 129 SER A CA 1
ATOM 981 C C . SER A 1 129 ? 11.351 -7.413 -6.877 1.00 92.38 129 SER A C 1
ATOM 983 O O . SER A 1 129 ? 10.944 -8.377 -7.513 1.00 92.38 129 SER A O 1
ATOM 985 N N . GLU A 1 130 ? 12.378 -7.508 -6.029 1.00 89.81 130 GLU A N 1
ATOM 986 C CA . GLU A 1 130 ? 13.005 -8.798 -5.708 1.00 89.81 130 GLU A CA 1
ATOM 987 C C . GLU A 1 130 ? 12.091 -9.618 -4.797 1.00 89.81 130 GLU A C 1
ATOM 989 O O . GLU A 1 130 ? 12.014 -10.840 -4.912 1.00 89.81 130 GLU A O 1
ATOM 994 N N . LEU A 1 131 ? 11.366 -8.934 -3.911 1.00 89.94 131 LEU A N 1
ATOM 995 C CA . LEU A 1 131 ? 10.473 -9.558 -2.940 1.00 89.94 131 LEU A CA 1
ATOM 996 C C . LEU A 1 131 ? 8.990 -9.542 -3.344 1.00 89.94 131 LEU A C 1
ATOM 998 O O . LEU A 1 131 ? 8.154 -10.057 -2.591 1.00 89.94 131 LEU A O 1
ATOM 1002 N N . ASP A 1 132 ? 8.670 -8.967 -4.505 1.00 93.06 132 ASP A N 1
ATOM 1003 C CA . ASP A 1 132 ? 7.320 -8.718 -5.018 1.00 93.06 132 ASP A CA 1
ATOM 1004 C C . ASP A 1 132 ? 6.430 -7.895 -4.066 1.00 93.06 132 ASP A C 1
ATOM 1006 O O . ASP A 1 132 ? 5.268 -8.240 -3.823 1.00 93.06 132 ASP A O 1
ATOM 1010 N N . ARG A 1 133 ? 6.968 -6.831 -3.459 1.00 93.31 133 ARG A N 1
ATOM 1011 C CA . ARG A 1 133 ? 6.334 -6.122 -2.335 1.00 93.31 133 ARG A CA 1
ATOM 1012 C C . ARG A 1 133 ? 6.085 -4.647 -2.574 1.00 93.31 133 ARG A C 1
ATOM 1014 O O . ARG A 1 133 ? 6.912 -3.910 -3.108 1.00 93.31 133 ARG A O 1
ATOM 1021 N N . LEU A 1 134 ? 4.950 -4.206 -2.048 1.00 95.25 134 LEU A N 1
ATOM 1022 C CA . LEU A 1 134 ? 4.600 -2.808 -1.877 1.00 95.25 134 LEU A CA 1
ATOM 1023 C C . LEU A 1 134 ? 4.100 -2.590 -0.449 1.00 95.25 134 LEU A C 1
ATOM 1025 O O . LEU A 1 134 ? 3.128 -3.218 -0.035 1.00 95.25 134 LEU A O 1
ATOM 1029 N N . ALA A 1 135 ? 4.726 -1.671 0.279 1.00 95.44 135 ALA A N 1
ATOM 1030 C CA . ALA A 1 135 ? 4.241 -1.192 1.566 1.00 95.44 135 ALA A CA 1
ATOM 1031 C C . ALA A 1 135 ? 3.901 0.298 1.479 1.00 95.44 135 ALA A C 1
ATOM 1033 O O . ALA A 1 135 ? 4.689 1.083 0.948 1.00 95.44 135 ALA A O 1
ATOM 1034 N N . ILE A 1 136 ? 2.746 0.692 2.011 1.00 95.25 136 ILE A N 1
ATOM 1035 C CA . ILE A 1 136 ? 2.311 2.090 2.080 1.00 95.25 136 ILE A CA 1
ATOM 1036 C C . ILE A 1 136 ? 1.877 2.401 3.501 1.00 95.25 136 ILE A C 1
ATOM 1038 O O . ILE A 1 136 ? 0.893 1.845 3.978 1.00 95.25 136 ILE A O 1
ATOM 1042 N N . LEU A 1 137 ? 2.583 3.318 4.148 1.00 94.44 137 LEU A N 1
ATOM 1043 C CA . LEU A 1 137 ? 2.238 3.845 5.457 1.00 94.44 137 LEU A CA 1
ATOM 1044 C C . LEU A 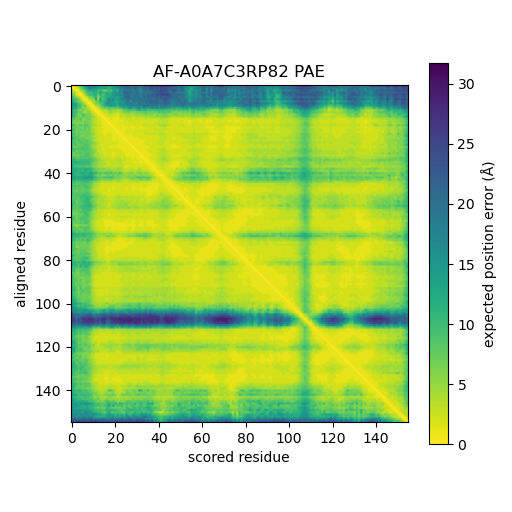1 137 ? 1.537 5.191 5.297 1.00 94.44 137 LEU A C 1
ATOM 1046 O O . LEU A 1 137 ? 2.086 6.094 4.667 1.00 94.44 137 LEU A O 1
ATOM 1050 N N . GLY A 1 138 ? 0.355 5.319 5.885 1.00 92.75 138 GLY A N 1
ATOM 1051 C CA . GLY A 1 138 ? -0.392 6.565 5.968 1.00 92.75 138 GLY A CA 1
ATOM 1052 C C . GLY A 1 138 ? 0.184 7.538 7.003 1.00 92.75 138 GLY A C 1
ATOM 1053 O O . GLY A 1 138 ? 1.032 7.165 7.820 1.00 92.75 138 GLY A O 1
ATOM 1054 N N . PRO A 1 139 ? -0.308 8.787 7.020 1.00 87.81 139 PRO A N 1
ATOM 1055 C CA . PRO A 1 139 ? 0.260 9.875 7.820 1.00 87.81 139 PRO A CA 1
ATOM 1056 C C . PRO A 1 139 ? 0.099 9.672 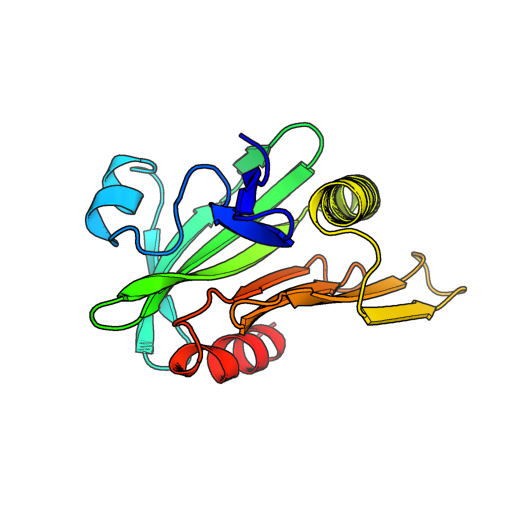9.335 1.00 87.81 139 PRO A C 1
ATOM 1058 O O . PRO A 1 139 ? 0.820 10.276 10.124 1.00 87.81 139 PRO A O 1
ATOM 1061 N N . ARG A 1 140 ? -0.833 8.810 9.766 1.00 88.25 140 ARG A N 1
ATOM 1062 C CA . ARG A 1 140 ? -1.059 8.463 11.182 1.00 88.25 140 ARG A CA 1
ATOM 1063 C C . ARG A 1 140 ? -0.637 7.027 11.504 1.00 88.25 140 ARG A C 1
ATOM 1065 O O . ARG A 1 140 ? -1.058 6.472 12.513 1.00 88.25 140 ARG A O 1
ATOM 1072 N N . GLY A 1 141 ? 0.179 6.418 10.645 1.00 84.81 141 GLY A N 1
ATOM 1073 C CA . GLY A 1 141 ? 0.636 5.037 10.776 1.00 84.81 141 GLY A CA 1
ATOM 1074 C C . GLY A 1 141 ? 1.936 4.856 11.553 1.00 84.81 141 GLY A C 1
ATOM 1075 O O . GLY A 1 141 ? 2.489 3.769 11.508 1.00 84.81 141 GLY A O 1
ATOM 1076 N N . GLU A 1 142 ? 2.467 5.871 12.245 1.00 84.25 142 GLU A N 1
ATOM 1077 C CA . GLU A 1 142 ? 3.792 5.784 12.890 1.00 84.25 142 GLU A CA 1
ATOM 1078 C C . GLU A 1 142 ? 3.953 4.531 13.772 1.00 84.25 142 GLU A C 1
ATOM 1080 O O . GLU A 1 142 ? 4.969 3.842 13.675 1.00 84.25 142 GLU A O 1
ATOM 1085 N N . GLY A 1 143 ? 2.916 4.175 14.539 1.00 81.81 143 GLY A N 1
ATOM 1086 C CA . GLY A 1 143 ? 2.896 2.971 15.378 1.00 81.81 143 GLY A CA 1
ATOM 1087 C C . GLY A 1 143 ? 2.976 1.639 14.618 1.00 81.81 143 GLY A C 1
ATOM 1088 O O . GLY A 1 143 ? 3.372 0.646 15.211 1.00 81.81 143 GLY A O 1
ATOM 1089 N N . LEU A 1 144 ? 2.669 1.624 13.317 1.00 83.19 144 LEU A N 1
ATOM 1090 C CA . LEU A 1 144 ? 2.705 0.446 12.436 1.00 83.19 144 LEU A CA 1
ATOM 1091 C C . LEU A 1 144 ? 4.007 0.353 11.620 1.00 83.19 144 LEU A C 1
ATOM 1093 O O . LEU A 1 144 ? 4.179 -0.526 10.775 1.00 83.19 144 LEU A O 1
ATOM 1097 N N . ARG A 1 145 ? 4.956 1.279 11.815 1.00 82.62 145 ARG A N 1
ATOM 1098 C CA . ARG A 1 145 ? 6.214 1.277 11.050 1.00 82.62 145 ARG A CA 1
ATOM 1099 C C . ARG A 1 145 ? 7.047 0.019 11.317 1.00 82.62 145 ARG A C 1
ATOM 1101 O O . ARG A 1 145 ? 7.715 -0.470 10.402 1.00 82.62 145 ARG A O 1
ATOM 1108 N N . GLU A 1 146 ? 7.010 -0.504 12.541 1.00 78.69 146 GLU A N 1
ATOM 1109 C CA . GLU A 1 146 ? 7.711 -1.741 12.897 1.00 78.69 146 GLU A CA 1
ATOM 1110 C C . GLU A 1 146 ? 7.041 -2.984 12.285 1.00 78.69 146 GLU A C 1
ATOM 1112 O O . GLU A 1 146 ? 7.746 -3.934 11.928 1.00 78.69 146 GLU A O 1
ATOM 1117 N N . ASP A 1 147 ? 5.722 -2.967 12.051 1.00 76.25 147 ASP A N 1
ATOM 1118 C CA . ASP A 1 147 ? 5.009 -4.052 11.362 1.00 76.25 147 ASP A CA 1
ATOM 1119 C C . ASP A 1 147 ? 5.530 -4.262 9.938 1.00 76.25 147 ASP A C 1
ATOM 1121 O O . ASP A 1 147 ? 5.725 -5.409 9.532 1.00 76.25 147 ASP A O 1
ATOM 1125 N N . ILE A 1 148 ? 5.880 -3.190 9.210 1.00 75.44 148 ILE A N 1
ATOM 1126 C CA . ILE A 1 148 ? 6.534 -3.298 7.890 1.00 75.44 148 ILE A CA 1
ATOM 1127 C C . ILE A 1 148 ? 7.809 -4.146 8.002 1.00 75.44 148 ILE A C 1
ATOM 1129 O O . ILE A 1 148 ? 7.990 -5.118 7.270 1.00 75.44 148 ILE A O 1
ATOM 1133 N N . ARG A 1 149 ? 8.677 -3.817 8.968 1.00 73.81 149 ARG A N 1
ATOM 1134 C CA . ARG A 1 149 ? 9.972 -4.487 9.167 1.00 73.81 149 ARG A CA 1
ATOM 1135 C C . ARG A 1 149 ? 9.815 -5.955 9.569 1.00 73.81 149 ARG A C 1
ATOM 1137 O O . ARG A 1 149 ? 10.678 -6.760 9.224 1.00 73.81 149 ARG A O 1
ATOM 1144 N N . LEU A 1 150 ? 8.784 -6.313 10.335 1.00 73.44 150 LEU A N 1
ATOM 1145 C CA . LEU A 1 150 ? 8.553 -7.704 10.735 1.00 73.44 150 LEU A CA 1
ATOM 1146 C C . LEU A 1 150 ? 7.873 -8.525 9.652 1.00 73.44 150 LEU A C 1
ATOM 1148 O O . LEU A 1 150 ? 8.278 -9.666 9.436 1.00 73.44 150 LEU A O 1
ATOM 1152 N N . ARG A 1 151 ? 6.906 -7.956 8.928 1.00 74.94 151 ARG A N 1
ATOM 1153 C CA . ARG A 1 151 ? 6.362 -8.607 7.731 1.00 74.94 151 ARG A CA 1
ATOM 1154 C C . ARG A 1 151 ? 7.455 -8.894 6.719 1.00 74.94 151 ARG A C 1
ATOM 1156 O O . ARG A 1 151 ? 7.420 -9.942 6.082 1.00 74.94 151 ARG A O 1
ATOM 1163 N N . ASP A 1 152 ? 8.480 -8.045 6.677 1.00 69.69 152 ASP A N 1
ATOM 1164 C CA . ASP A 1 152 ? 9.635 -8.305 5.836 1.00 69.69 152 ASP A CA 1
ATOM 1165 C C . ASP A 1 152 ? 10.472 -9.524 6.252 1.00 69.69 152 ASP A C 1
ATOM 1167 O O . ASP A 1 152 ? 11.138 -10.102 5.395 1.00 69.69 152 ASP A O 1
ATOM 1171 N N . LYS A 1 153 ? 10.404 -9.934 7.528 1.00 62.72 153 LYS A N 1
ATOM 1172 C CA . LYS A 1 153 ? 11.162 -11.049 8.127 1.00 62.72 153 LYS A CA 1
ATOM 1173 C C . LYS A 1 153 ? 10.383 -12.356 8.288 1.00 62.72 153 LYS A C 1
ATOM 1175 O O . LYS A 1 153 ? 11.006 -13.383 8.530 1.00 62.72 153 LYS A O 1
ATOM 1180 N N . LEU A 1 154 ? 9.053 -12.323 8.243 1.00 57.00 154 LEU A N 1
ATOM 1181 C CA . LEU A 1 154 ? 8.191 -13.495 8.470 1.00 57.00 154 LEU A CA 1
ATOM 1182 C C . LEU A 1 154 ? 7.984 -14.349 7.205 1.00 57.00 154 LEU A C 1
ATOM 1184 O O . LEU A 1 154 ? 7.033 -15.127 7.135 1.00 57.00 154 LEU A O 1
ATOM 1188 N N . ILE A 1 155 ? 8.852 -14.188 6.202 1.00 45.97 155 ILE A N 1
ATOM 1189 C CA . ILE A 1 155 ? 8.763 -14.833 4.887 1.00 45.97 155 ILE A CA 1
ATOM 1190 C C . ILE A 1 155 ? 10.094 -15.506 4.577 1.00 45.97 155 ILE A C 1
ATOM 1192 O O . ILE A 1 155 ? 11.127 -14.809 4.692 1.00 45.97 155 ILE A O 1
#

Foldseek 3Di:
DAQDFDQDVNFTDGQDHPPHGFQHAPVRVCVVPVVWDWDAFPVGFIKIKDAFDDDDLKTWRMWMFTQDPPGHTFKIKTATDLRRQVVVVVVCCVRHNAAPDWDWDPDPPDTWIWGWHQTPLGKIWIDISVRSIIMIGHSPRPVCPVSVVVVVVVD